Protein AF-A0ABD7Q5M2-F1 (afdb_monomer)

Radius of gyration: 14.52 Å; Cα contacts (8 Å, |Δi|>4): 124; chains: 1; bounding box: 36×19×40 Å

Nearest PDB structures (foldseek):
  6i5d-assembly1_B  TM=5.004E-01  e=3.898E-01  Klebsiella pneumoniae
  7wg3-assembly1_L  TM=3.295E-01  e=3.011E+00  Bos taurus
  7uwl-assembly1_C  TM=1.742E-01  e=2.248E+00  Homo sapiens
  4ym7-assembly3_CH  TM=1.778E-01  e=9.684E+00  Saccharomyces cerevisiae

Solvent-accessible surface area (backbone atoms only — not comparable to full-atom values): 4236 Å² total; per-residue (Å²): 116,46,82,47,78,48,76,51,76,48,58,51,85,84,77,56,84,68,94,66,78,76,92,68,77,58,91,87,56,69,66,51,76,49,80,42,79,47,94,52,70,79,74,26,51,38,42,32,38,36,41,37,43,88,62,25,40,33,38,44,32,47,33,43,42,49,61,84,129

pLDDT: mean 72.37, std 10.21, range [47.62, 85.25]

Sequence (69 aa):
MKIKFEYSTAHFADDLKPSHGPQKWPWWRLFAIAVIRQDIPRPSTGRRMWFYTRWGAGYVGIYLVRRRA

Secondary structure (DSSP, 8-state):
-EEEEEEEEEETTTS---SSS-SS--TT--EEEEEEEE---TT-EEEEEEEEESSEEEEEEEEEE----

Mean predicted aligned error: 9.04 Å

Foldseek 3Di:
DDKDKDKDKDWPPPDDPDPDDDPDDPPPDAKDKDKDWDPDDPPKTKIKIKIDGPTIIMIMMMIDDPDDD

Organism: Hafnia alvei (NCBI:txid569)

Structure (mmCIF, N/CA/C/O backbone):
data_AF-A0ABD7Q5M2-F1
#
_entry.id   AF-A0ABD7Q5M2-F1
#
loop_
_atom_site.group_PDB
_atom_site.id
_atom_site.type_symbol
_atom_site.label_atom_id
_atom_site.label_alt_id
_atom_site.label_comp_id
_atom_site.label_asym_id
_atom_site.label_entity_id
_atom_site.label_seq_id
_atom_site.pdbx_PDB_ins_code
_atom_site.Cartn_x
_atom_site.Cartn_y
_atom_site.Cartn_z
_atom_site.occupancy
_atom_site.B_iso_or_equiv
_atom_site.auth_seq_id
_atom_site.auth_comp_id
_atom_site.auth_asym_id
_atom_site.auth_atom_id
_atom_site.pdbx_PDB_model_num
ATOM 1 N N . MET A 1 1 ? 16.115 7.371 -18.432 1.00 63.69 1 MET A N 1
ATOM 2 C CA . MET A 1 1 ? 15.486 7.017 -17.136 1.00 63.69 1 MET A CA 1
ATOM 3 C C . MET A 1 1 ? 14.010 7.362 -17.246 1.00 63.69 1 MET A C 1
ATOM 5 O O . MET A 1 1 ? 13.720 8.476 -17.653 1.00 63.69 1 MET A O 1
ATOM 9 N N . LYS A 1 2 ? 13.095 6.414 -17.013 1.00 74.06 2 LYS A N 1
ATOM 10 C CA . LYS A 1 2 ? 11.643 6.645 -17.148 1.00 74.06 2 LYS A CA 1
ATOM 11 C C . LYS A 1 2 ? 10.969 6.491 -15.784 1.00 74.06 2 LYS A C 1
ATOM 13 O O . LYS A 1 2 ? 11.282 5.541 -15.069 1.00 74.06 2 LYS A O 1
ATOM 18 N N . ILE A 1 3 ? 10.073 7.415 -15.440 1.00 76.44 3 ILE A N 1
ATOM 19 C CA . ILE A 1 3 ? 9.242 7.343 -14.230 1.00 76.44 3 ILE A CA 1
ATOM 20 C C . ILE A 1 3 ? 7.910 6.705 -14.625 1.00 76.44 3 ILE A C 1
ATOM 22 O O . ILE A 1 3 ? 7.317 7.105 -15.625 1.00 76.44 3 ILE A O 1
ATOM 26 N N . LYS A 1 4 ? 7.459 5.700 -13.875 1.00 77.31 4 LYS A N 1
ATOM 27 C CA . LYS A 1 4 ? 6.127 5.102 -14.025 1.00 77.31 4 LYS A CA 1
ATOM 28 C C . LYS A 1 4 ? 5.348 5.232 -12.725 1.00 77.31 4 LYS A C 1
ATOM 30 O O . LYS A 1 4 ? 5.924 5.082 -11.648 1.00 77.31 4 LYS A O 1
ATOM 35 N N . PHE A 1 5 ? 4.048 5.452 -12.863 1.00 78.62 5 PHE A N 1
ATOM 36 C CA . PHE A 1 5 ? 3.092 5.489 -11.768 1.00 78.62 5 PHE A CA 1
ATOM 37 C C . PHE A 1 5 ? 2.142 4.302 -11.921 1.00 78.62 5 PHE A C 1
ATOM 39 O O . PHE A 1 5 ? 1.666 4.042 -13.024 1.00 78.62 5 PHE A O 1
ATOM 46 N N . GLU A 1 6 ? 1.886 3.580 -10.836 1.00 79.19 6 GLU A N 1
ATOM 47 C CA . GLU A 1 6 ? 0.825 2.573 -10.764 1.00 79.19 6 GLU A CA 1
ATOM 48 C C . GLU A 1 6 ? -0.165 2.965 -9.677 1.00 79.19 6 GLU A C 1
ATOM 50 O O . GLU A 1 6 ? 0.217 3.474 -8.622 1.00 79.19 6 GLU A O 1
ATOM 55 N N . TYR A 1 7 ? -1.433 2.684 -9.933 1.00 78.81 7 TYR A N 1
ATOM 56 C CA . TYR A 1 7 ? -2.514 2.852 -8.982 1.00 78.81 7 TYR A CA 1
ATOM 57 C C . TYR A 1 7 ? -3.427 1.637 -9.078 1.00 78.81 7 TYR A C 1
ATOM 59 O O . TYR A 1 7 ? -3.724 1.168 -10.175 1.00 78.81 7 TYR A O 1
ATOM 67 N N . SER A 1 8 ? -3.860 1.134 -7.929 1.00 76.56 8 SER A N 1
ATOM 68 C CA . SER A 1 8 ? -4.845 0.061 -7.852 1.00 76.56 8 SER A CA 1
ATOM 69 C C . SER A 1 8 ? -5.648 0.204 -6.573 1.00 76.56 8 SER A C 1
ATOM 71 O O . SER A 1 8 ? -5.103 0.574 -5.532 1.00 76.56 8 SER A O 1
ATOM 73 N N . THR A 1 9 ? -6.922 -0.161 -6.634 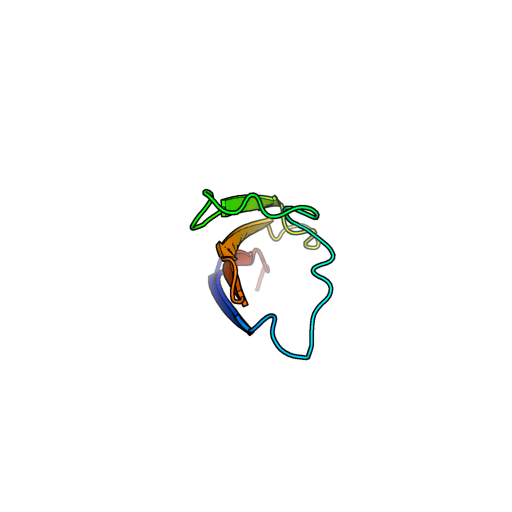1.00 72.06 9 THR A N 1
ATOM 74 C CA . THR A 1 9 ? -7.827 -0.240 -5.485 1.00 72.06 9 THR A CA 1
ATOM 75 C C . THR A 1 9 ? -8.579 -1.559 -5.500 1.00 72.06 9 THR A C 1
ATOM 77 O O . THR A 1 9 ? -8.869 -2.107 -6.558 1.00 72.06 9 THR A O 1
ATOM 80 N N . ALA A 1 10 ? -8.871 -2.077 -4.314 1.00 69.31 10 ALA A N 1
ATOM 81 C CA . ALA A 1 10 ? -9.676 -3.265 -4.104 1.00 69.31 10 ALA A CA 1
ATOM 82 C C . ALA A 1 10 ? -10.582 -3.062 -2.884 1.00 69.31 10 ALA A C 1
ATOM 84 O O . ALA A 1 10 ? -10.150 -2.522 -1.862 1.00 69.31 10 ALA A O 1
ATOM 85 N N . HIS A 1 11 ? -11.837 -3.495 -2.988 1.00 66.81 11 HIS A N 1
ATOM 86 C CA . HIS A 1 11 ? -12.775 -3.510 -1.866 1.00 66.81 11 HIS A CA 1
ATOM 87 C C . HIS A 1 11 ? -12.661 -4.837 -1.103 1.00 66.81 11 HIS A C 1
ATOM 89 O O . HIS A 1 11 ? -12.543 -5.900 -1.704 1.00 66.81 11 HIS A O 1
ATOM 95 N N . PHE A 1 12 ? -12.693 -4.774 0.230 1.00 62.81 12 PHE A N 1
ATOM 96 C CA . PHE A 1 12 ? -12.535 -5.923 1.133 1.00 62.81 12 PHE A CA 1
ATOM 97 C C . PHE A 1 12 ? -13.832 -6.719 1.359 1.00 62.81 12 PHE A C 1
ATOM 99 O O . PHE A 1 12 ? -13.863 -7.561 2.251 1.00 62.81 12 PHE A O 1
ATOM 106 N N . ALA A 1 13 ? -14.893 -6.462 0.587 1.00 52.91 13 ALA A N 1
ATOM 107 C CA . ALA A 1 13 ? -16.163 -7.166 0.749 1.00 52.91 13 ALA A CA 1
ATOM 108 C C . ALA A 1 13 ? -16.084 -8.638 0.310 1.00 52.91 13 ALA A C 1
ATOM 110 O O . ALA A 1 13 ? -16.631 -9.477 1.014 1.00 52.91 13 ALA A O 1
ATOM 111 N N . ASP A 1 14 ? -15.345 -8.958 -0.762 1.00 50.06 14 ASP A N 1
ATOM 112 C CA . ASP A 1 14 ? -15.404 -10.310 -1.339 1.00 50.06 14 ASP A CA 1
ATOM 113 C C . ASP A 1 14 ? -14.047 -10.954 -1.696 1.00 50.06 14 ASP A C 1
ATOM 115 O O . ASP A 1 14 ? -13.953 -12.176 -1.643 1.00 50.06 14 ASP A O 1
ATOM 119 N N . ASP A 1 15 ? -12.961 -10.205 -1.959 1.00 47.62 15 ASP A N 1
ATOM 120 C CA . ASP A 1 15 ? -11.846 -10.806 -2.731 1.00 47.62 15 ASP A CA 1
ATOM 121 C C . ASP A 1 15 ? -10.427 -10.794 -2.144 1.00 47.62 15 ASP A C 1
ATOM 123 O O . ASP A 1 15 ? -9.541 -11.421 -2.724 1.00 47.62 15 ASP A O 1
ATOM 127 N N . LEU A 1 16 ? -10.127 -10.148 -1.012 1.00 48.09 16 LEU A N 1
ATOM 128 C CA . LEU A 1 16 ? -8.732 -10.105 -0.543 1.00 48.09 16 LEU A CA 1
ATOM 129 C C . LEU A 1 16 ? -8.580 -10.260 0.966 1.00 48.09 16 LEU A C 1
ATOM 131 O O . LEU A 1 16 ? -8.889 -9.357 1.734 1.00 48.09 16 LEU A O 1
ATOM 135 N N . LYS A 1 17 ? -7.943 -11.364 1.379 1.00 56.12 17 LYS A N 1
ATOM 136 C CA . LYS A 1 17 ? -7.086 -11.365 2.572 1.00 56.12 17 LYS A CA 1
ATOM 137 C C . LYS A 1 17 ? -5.829 -10.581 2.197 1.00 56.12 17 LYS A C 1
ATOM 139 O O . LYS A 1 17 ? -5.009 -11.111 1.444 1.00 56.12 17 LYS A O 1
ATOM 144 N N . PRO A 1 18 ? -5.663 -9.328 2.645 1.00 57.03 18 PRO A N 1
ATOM 145 C CA . PRO A 1 18 ? -4.489 -8.571 2.263 1.00 57.03 18 PRO A CA 1
ATOM 146 C C . PRO A 1 18 ? -3.257 -9.264 2.862 1.00 57.03 18 PRO A C 1
ATOM 148 O O . PRO A 1 18 ? -3.174 -9.491 4.067 1.00 57.03 18 PRO A O 1
ATOM 151 N N . SER A 1 19 ? -2.294 -9.629 2.015 1.00 62.97 19 SER A N 1
ATOM 152 C CA . SER A 1 19 ? -1.023 -10.244 2.429 1.00 62.97 19 SER A CA 1
ATOM 153 C C . SER A 1 19 ? -0.155 -9.296 3.271 1.00 62.97 19 SER A C 1
ATOM 155 O O . SER A 1 19 ? 0.803 -9.727 3.915 1.00 62.97 19 SER A O 1
ATOM 157 N N . HIS A 1 20 ? -0.504 -8.005 3.295 1.00 59.69 20 HIS A N 1
ATOM 158 C CA . HIS A 1 20 ? 0.161 -6.934 4.029 1.00 59.69 20 HIS A CA 1
ATOM 159 C C . HIS A 1 20 ? -0.877 -5.997 4.667 1.00 59.69 20 HIS A C 1
ATOM 161 O O . HIS A 1 20 ? -1.963 -5.824 4.131 1.00 59.69 20 HIS A O 1
ATOM 167 N N . GLY A 1 21 ? -0.535 -5.350 5.784 1.00 64.88 21 GLY A N 1
ATOM 168 C CA . GLY A 1 21 ? -1.411 -4.389 6.463 1.00 64.88 21 GLY A CA 1
ATOM 169 C C . GLY A 1 21 ? -1.985 -4.895 7.795 1.00 64.88 21 GLY A C 1
ATOM 170 O O . GLY A 1 21 ? -1.629 -5.979 8.261 1.00 64.88 21 GLY A O 1
ATOM 171 N N . PRO A 1 22 ? -2.818 -4.083 8.469 1.00 65.88 22 PRO A N 1
ATOM 172 C CA . PRO A 1 22 ? -3.368 -4.416 9.780 1.00 65.88 22 PRO A CA 1
ATOM 173 C C . PRO A 1 22 ? -4.269 -5.657 9.716 1.00 65.88 22 PRO A C 1
ATOM 175 O O . PRO A 1 22 ? -5.361 -5.602 9.161 1.00 65.88 22 PRO A O 1
ATOM 178 N N . GLN A 1 23 ? -3.837 -6.767 10.325 1.00 70.06 23 GLN A N 1
ATOM 179 C CA . GLN A 1 23 ? -4.659 -7.986 10.417 1.00 70.06 23 GLN A CA 1
ATOM 180 C C . GLN A 1 23 ? -5.860 -7.831 11.354 1.00 70.06 23 GLN A C 1
ATOM 182 O O . GLN A 1 23 ? -6.868 -8.515 11.213 1.00 70.06 23 GLN A O 1
ATOM 187 N N . LYS A 1 24 ? -5.744 -6.932 12.332 1.00 70.56 24 LYS A N 1
ATOM 188 C CA . LYS A 1 24 ? -6.837 -6.524 13.208 1.00 70.56 24 LYS A CA 1
ATOM 189 C C . LYS A 1 24 ? -7.108 -5.057 12.935 1.00 70.56 24 LYS A C 1
ATOM 191 O O . LYS A 1 24 ? -6.180 -4.247 12.972 1.00 70.56 24 LYS A O 1
ATOM 196 N N . TRP A 1 25 ? -8.367 -4.730 12.667 1.00 74.62 25 TRP A N 1
ATOM 197 C CA . TRP A 1 25 ? -8.796 -3.367 12.388 1.00 74.62 25 TRP A CA 1
ATOM 198 C C . TRP A 1 25 ? -9.556 -2.811 13.597 1.00 74.62 25 TRP A C 1
ATOM 200 O O . TRP A 1 25 ? -10.710 -3.188 13.810 1.00 74.62 25 TRP A O 1
ATOM 210 N N . PRO A 1 26 ? -8.935 -1.958 14.433 1.00 77.88 26 PRO A N 1
ATOM 211 C CA . PRO A 1 26 ? -9.639 -1.344 15.550 1.00 77.88 26 PRO A CA 1
ATOM 212 C C . PRO A 1 26 ? -10.819 -0.526 15.028 1.00 77.88 26 PRO A C 1
ATOM 214 O O . PRO A 1 26 ? -10.684 0.190 14.036 1.00 77.88 26 PRO A O 1
ATOM 217 N N . TRP A 1 27 ? -11.963 -0.597 15.705 1.00 77.56 27 TRP A N 1
ATOM 218 C CA . TRP A 1 27 ? -13.193 0.063 15.253 1.00 77.56 27 TRP A CA 1
ATOM 219 C C . TRP A 1 27 ? -13.056 1.590 15.129 1.00 77.56 27 TRP A C 1
ATOM 221 O O . TRP A 1 27 ? -13.726 2.185 14.290 1.00 77.56 27 TRP A O 1
ATOM 231 N N . TRP A 1 28 ? -12.165 2.201 15.918 1.00 82.44 28 TRP A N 1
ATOM 232 C CA . TRP A 1 28 ? -11.871 3.637 15.909 1.00 82.44 28 TRP A CA 1
ATOM 233 C C . TRP A 1 28 ? -10.910 4.067 14.789 1.00 82.44 28 TRP A C 1
ATOM 235 O O . TRP A 1 28 ? -10.758 5.259 14.525 1.00 82.44 28 TRP A O 1
ATOM 245 N N . ARG A 1 29 ? -10.227 3.128 14.121 1.00 76.81 29 ARG A N 1
ATOM 246 C CA . ARG A 1 29 ? -9.221 3.450 13.104 1.00 76.81 29 ARG A CA 1
ATOM 247 C C . ARG A 1 29 ? -9.885 3.556 11.733 1.00 76.81 29 ARG A C 1
ATOM 249 O O . ARG A 1 29 ? -10.313 2.555 11.171 1.00 76.81 29 ARG A O 1
ATOM 256 N N . LEU A 1 30 ? -9.951 4.762 11.174 1.00 81.69 30 LEU A N 1
ATOM 257 C CA . LEU A 1 30 ? -10.609 5.002 9.881 1.00 81.69 30 LEU A CA 1
ATOM 258 C C . LEU A 1 30 ? -9.741 4.580 8.685 1.00 81.69 30 LEU A C 1
ATOM 260 O O . LEU A 1 30 ? -10.237 3.968 7.739 1.00 81.69 30 LEU A O 1
ATOM 264 N N . PHE A 1 31 ? -8.436 4.854 8.747 1.00 82.44 31 PHE A N 1
ATOM 265 C CA . PHE A 1 31 ? -7.477 4.497 7.704 1.00 82.44 31 PHE A CA 1
ATOM 266 C C . PHE A 1 31 ? -6.107 4.118 8.290 1.00 82.44 31 PHE A C 1
ATOM 268 O O . PHE A 1 31 ? -5.769 4.429 9.437 1.00 82.44 31 PHE A O 1
ATOM 275 N N . ALA A 1 32 ? -5.30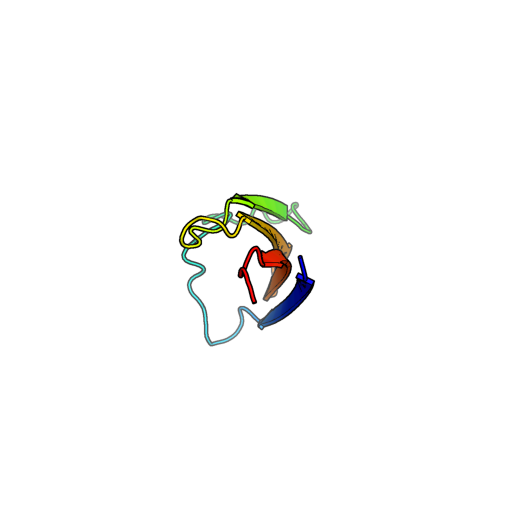0 3.422 7.494 1.00 82.31 32 ALA A N 1
ATOM 276 C CA . ALA A 1 32 ? -3.899 3.140 7.772 1.00 82.31 32 ALA A CA 1
ATOM 277 C C . ALA A 1 32 ? -3.084 3.272 6.485 1.00 82.31 32 ALA A C 1
ATOM 279 O O . ALA A 1 32 ? -3.564 2.957 5.402 1.00 82.31 32 ALA A O 1
ATOM 280 N N . ILE A 1 33 ? -1.842 3.723 6.604 1.00 83.94 33 ILE A N 1
ATOM 281 C CA . ILE A 1 33 ? -0.947 3.922 5.466 1.00 83.94 33 ILE A CA 1
ATOM 282 C C . ILE A 1 33 ? 0.330 3.132 5.727 1.00 83.94 33 ILE A C 1
ATOM 284 O O . ILE A 1 33 ? 0.842 3.153 6.846 1.00 83.94 33 ILE A O 1
ATOM 288 N N . ALA A 1 34 ? 0.848 2.447 4.709 1.00 81.62 34 ALA A N 1
ATOM 289 C CA . ALA A 1 34 ? 2.126 1.747 4.793 1.00 81.62 34 ALA A CA 1
ATOM 290 C C . ALA A 1 34 ? 2.960 1.986 3.534 1.00 81.62 34 ALA A C 1
ATOM 292 O O . ALA A 1 34 ? 2.487 1.782 2.421 1.00 81.62 34 ALA A O 1
ATOM 293 N N . VAL A 1 35 ? 4.222 2.380 3.704 1.00 81.06 35 VAL A N 1
ATOM 294 C CA . VAL A 1 35 ? 5.171 2.517 2.593 1.00 81.06 35 VAL A CA 1
ATOM 295 C C . VAL A 1 35 ? 6.080 1.298 2.582 1.00 81.06 35 VAL A C 1
ATOM 297 O O . VAL A 1 35 ? 6.782 1.032 3.553 1.00 81.06 35 VAL A O 1
ATOM 300 N N . ILE A 1 36 ? 6.074 0.562 1.477 1.00 78.25 36 ILE A N 1
ATOM 301 C CA . ILE A 1 36 ? 6.837 -0.670 1.290 1.00 78.25 36 ILE A CA 1
ATOM 302 C C . ILE A 1 36 ? 7.797 -0.471 0.112 1.00 78.25 36 ILE A C 1
ATOM 304 O O . ILE A 1 36 ? 7.455 0.136 -0.911 1.00 78.25 36 ILE A O 1
ATOM 308 N N . ARG A 1 37 ? 9.033 -0.960 0.255 1.00 76.44 37 ARG A N 1
ATOM 309 C CA . ARG A 1 37 ? 9.960 -1.059 -0.880 1.00 76.44 37 ARG A CA 1
ATOM 310 C C . ARG A 1 37 ? 9.465 -2.154 -1.807 1.00 76.44 37 ARG A C 1
ATOM 312 O O . ARG A 1 37 ? 9.207 -3.264 -1.360 1.00 76.44 37 ARG A O 1
ATOM 319 N N . GLN A 1 38 ? 9.346 -1.839 -3.086 1.00 71.62 38 GLN A N 1
ATOM 320 C CA . GLN A 1 38 ? 8.959 -2.847 -4.052 1.00 71.62 38 GLN A CA 1
ATOM 321 C C . GLN A 1 38 ? 10.195 -3.620 -4.488 1.00 71.62 38 GLN A C 1
ATOM 323 O O . GLN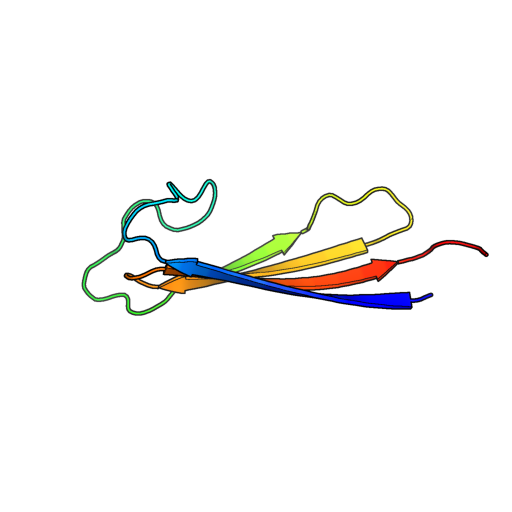 A 1 38 ? 11.190 -3.005 -4.880 1.00 71.62 38 GLN A O 1
ATOM 328 N N . ASP A 1 39 ? 10.124 -4.946 -4.405 1.00 67.19 39 ASP A N 1
ATOM 329 C CA . ASP A 1 39 ? 11.186 -5.819 -4.889 1.00 67.19 39 ASP A CA 1
ATOM 330 C C . ASP A 1 39 ? 11.169 -5.800 -6.420 1.00 67.19 39 ASP A C 1
ATOM 332 O O . ASP A 1 39 ? 10.286 -6.365 -7.066 1.00 67.19 3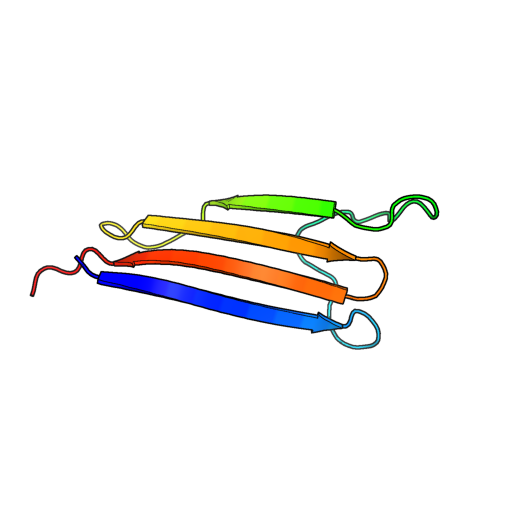9 ASP A O 1
ATOM 336 N N . ILE A 1 40 ? 12.085 -5.032 -7.007 1.00 67.69 40 ILE A N 1
ATOM 337 C CA . ILE A 1 40 ? 12.201 -4.839 -8.453 1.00 67.69 40 ILE A CA 1
ATOM 338 C C . ILE A 1 40 ? 13.641 -5.163 -8.852 1.00 67.69 40 ILE A C 1
ATOM 340 O O . ILE A 1 40 ? 14.570 -4.729 -8.163 1.00 67.69 40 ILE A O 1
ATOM 344 N N . PRO A 1 41 ? 13.859 -5.875 -9.975 1.00 69.81 41 PRO A N 1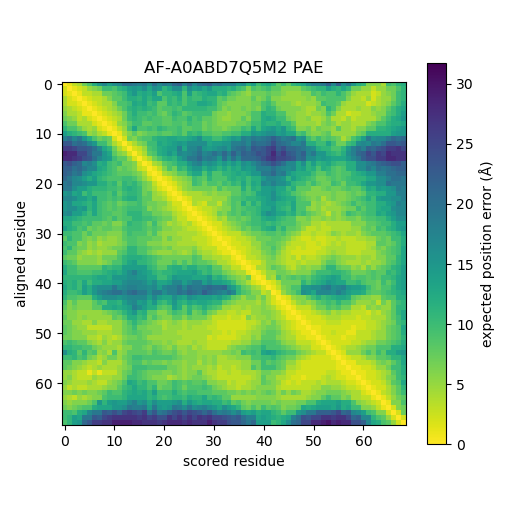
ATOM 345 C CA . PRO A 1 41 ? 15.199 -6.160 -10.465 1.00 69.81 41 PRO A CA 1
ATOM 346 C C . PRO A 1 41 ? 16.013 -4.878 -10.690 1.00 69.81 41 PRO A C 1
ATOM 348 O O . PRO A 1 41 ? 15.568 -3.931 -11.355 1.00 69.81 41 PRO A O 1
ATOM 351 N N . ARG A 1 42 ? 17.249 -4.862 -10.176 1.00 62.22 42 ARG A N 1
ATOM 352 C CA . ARG A 1 42 ? 18.220 -3.799 -10.475 1.00 62.22 42 ARG A CA 1
ATOM 353 C C . ARG A 1 42 ? 18.440 -3.716 -11.997 1.00 62.22 42 ARG A C 1
ATOM 355 O O . ARG A 1 42 ? 18.454 -4.751 -12.657 1.00 62.22 42 ARG A O 1
ATOM 362 N N . PRO A 1 43 ? 18.601 -2.507 -12.571 1.00 63.56 43 PRO A N 1
ATOM 363 C CA . PRO A 1 43 ? 18.899 -1.231 -11.915 1.00 63.56 43 PRO A CA 1
ATOM 364 C C . PRO A 1 43 ? 17.657 -0.390 -11.576 1.00 63.56 43 PRO A C 1
ATOM 366 O O . PRO A 1 43 ? 17.794 0.797 -11.278 1.00 63.56 43 PRO A O 1
ATOM 369 N N . SER A 1 44 ? 16.456 -0.967 -11.654 1.00 67.12 44 SER A N 1
ATOM 370 C CA . SER A 1 44 ? 15.211 -0.245 -11.385 1.00 67.12 44 SER A CA 1
ATOM 371 C C . SER A 1 44 ? 14.911 -0.213 -9.887 1.00 67.12 44 SER A C 1
ATOM 373 O O . SER A 1 44 ? 15.193 -1.169 -9.171 1.00 67.12 44 SER A O 1
ATOM 375 N N . THR A 1 45 ? 14.332 0.889 -9.415 1.00 72.31 45 THR A N 1
ATOM 376 C CA . THR A 1 45 ? 13.981 1.068 -7.999 1.00 72.31 45 THR A CA 1
ATOM 377 C C . THR A 1 45 ? 12.543 1.543 -7.892 1.00 72.31 45 THR A C 1
ATOM 379 O O . THR A 1 45 ? 12.112 2.383 -8.682 1.00 72.31 45 THR A O 1
ATOM 382 N N . GLY A 1 46 ? 11.799 1.038 -6.911 1.00 78.25 46 G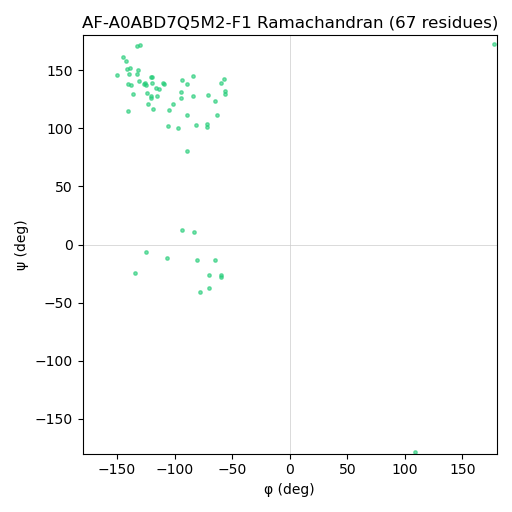LY A N 1
ATOM 383 C CA . GLY A 1 46 ? 10.401 1.403 -6.712 1.00 78.25 46 GLY A CA 1
ATOM 384 C C . GLY A 1 46 ? 10.014 1.548 -5.253 1.00 78.25 46 GLY A C 1
ATOM 385 O O . GLY A 1 46 ? 10.572 0.888 -4.371 1.00 78.25 46 GLY A O 1
ATOM 386 N N . ARG A 1 47 ? 9.031 2.407 -5.001 1.00 81.12 47 ARG A N 1
ATOM 387 C CA . ARG A 1 47 ? 8.333 2.490 -3.715 1.00 81.12 47 ARG A CA 1
ATOM 388 C C . ARG A 1 47 ? 6.842 2.347 -3.957 1.00 81.12 47 ARG A C 1
ATOM 390 O O . ARG A 1 47 ? 6.316 2.936 -4.897 1.00 81.12 47 ARG A O 1
ATOM 397 N N . ARG A 1 48 ? 6.178 1.605 -3.077 1.00 84.06 48 ARG A N 1
ATOM 398 C CA . ARG A 1 48 ? 4.729 1.434 -3.081 1.00 84.06 48 ARG A CA 1
ATOM 399 C C . ARG A 1 48 ? 4.158 1.922 -1.763 1.00 84.06 48 ARG A C 1
ATOM 401 O O . ARG A 1 48 ? 4.589 1.491 -0.699 1.00 84.06 48 ARG A O 1
ATOM 408 N N . MET A 1 49 ? 3.197 2.823 -1.839 1.00 85.25 49 MET A N 1
ATOM 409 C CA . MET A 1 49 ? 2.445 3.331 -0.704 1.00 85.25 49 MET A CA 1
ATOM 410 C C . MET A 1 49 ? 1.060 2.706 -0.732 1.00 85.25 49 MET A C 1
ATOM 412 O O . MET A 1 49 ? 0.302 2.921 -1.669 1.00 85.25 49 MET A O 1
ATOM 416 N N . TRP A 1 50 ? 0.747 1.918 0.282 1.00 84.25 50 TRP A N 1
ATOM 417 C CA . TRP A 1 50 ? -0.563 1.329 0.485 1.00 84.25 50 TRP A CA 1
ATOM 418 C C . TRP A 1 50 ? -1.412 2.211 1.393 1.00 84.25 50 TRP A C 1
ATOM 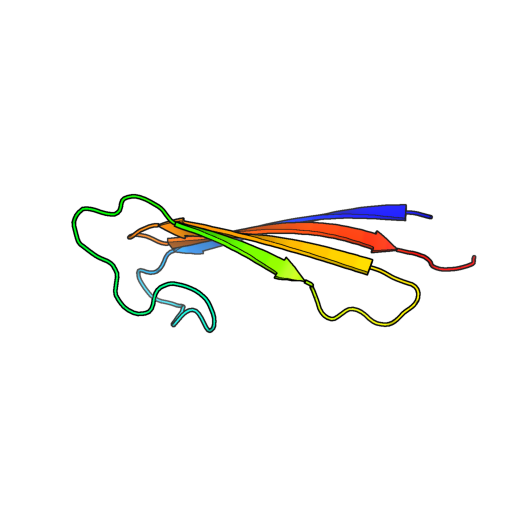420 O O . TRP A 1 50 ? -0.925 2.739 2.394 1.00 84.25 50 TRP A O 1
ATOM 430 N N . PHE A 1 51 ? -2.690 2.298 1.059 1.00 84.31 51 PHE A N 1
ATOM 431 C CA . PHE A 1 51 ? -3.747 2.938 1.819 1.00 84.31 51 PHE A CA 1
ATOM 432 C C . PHE A 1 51 ? -4.774 1.870 2.155 1.00 84.31 51 PHE A C 1
ATOM 434 O O . PHE A 1 51 ? -5.391 1.291 1.271 1.00 84.31 51 PHE A O 1
ATOM 441 N N . TYR A 1 52 ? -4.950 1.601 3.434 1.00 82.94 52 TYR A N 1
ATOM 442 C CA . TYR A 1 52 ? -5.903 0.631 3.933 1.00 82.94 52 TYR A CA 1
ATOM 443 C C . TYR A 1 52 ? -7.033 1.374 4.632 1.00 82.94 52 TYR A C 1
ATOM 445 O O . TYR A 1 52 ? -6.806 2.321 5.388 1.00 82.94 52 TYR A O 1
ATOM 453 N N . THR A 1 53 ? -8.249 0.917 4.407 1.00 80.75 53 THR A N 1
ATOM 454 C CA . THR A 1 53 ? -9.459 1.374 5.081 1.00 80.75 53 THR A CA 1
ATOM 455 C C . THR A 1 53 ? -10.216 0.154 5.583 1.00 80.75 53 THR A C 1
ATOM 457 O O . THR A 1 53 ? -9.902 -0.982 5.227 1.00 80.75 53 THR A O 1
ATOM 460 N N . ARG A 1 54 ? -11.260 0.389 6.375 1.00 75.50 54 ARG A N 1
ATOM 461 C CA . ARG A 1 54 ? -12.155 -0.682 6.824 1.00 75.50 54 ARG A CA 1
ATOM 462 C C . ARG A 1 54 ? -12.846 -1.427 5.670 1.00 75.50 54 ARG A C 1
ATOM 464 O O . ARG A 1 54 ? -13.209 -2.582 5.835 1.00 75.50 54 ARG A O 1
ATOM 471 N N . TRP A 1 55 ? -13.026 -0.768 4.527 1.00 76.50 55 TRP A N 1
ATOM 472 C CA . TRP A 1 55 ? -13.860 -1.240 3.413 1.00 76.50 55 TRP A CA 1
ATOM 473 C C . TRP A 1 55 ? -13.055 -1.732 2.213 1.00 76.50 55 TRP A C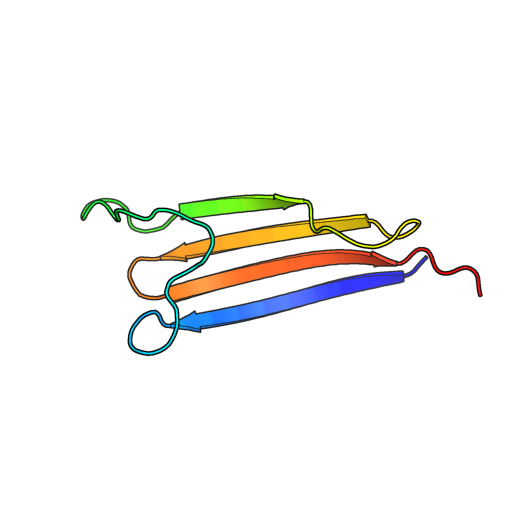 1
ATOM 475 O O . TRP A 1 55 ? -13.605 -2.321 1.288 1.00 76.50 55 TRP A O 1
ATOM 485 N N . GLY A 1 56 ? -11.754 -1.472 2.204 1.00 75.31 56 GLY A N 1
ATOM 486 C CA . GLY A 1 56 ? -10.894 -1.756 1.068 1.00 75.31 56 GLY A CA 1
ATOM 487 C C . GLY A 1 56 ? -9.465 -1.307 1.303 1.00 75.31 56 GLY A C 1
ATOM 488 O O . GLY A 1 56 ? -9.153 -0.618 2.279 1.00 75.31 56 GLY A O 1
ATOM 489 N N . ALA A 1 57 ? -8.594 -1.664 0.375 1.00 81.19 57 ALA A N 1
ATOM 490 C CA . ALA A 1 57 ? -7.248 -1.135 0.304 1.00 81.19 57 ALA A CA 1
ATOM 491 C C . ALA A 1 57 ? -6.932 -0.692 -1.116 1.00 81.19 57 ALA A C 1
ATOM 493 O O . ALA A 1 57 ? -7.409 -1.254 -2.097 1.00 81.19 57 ALA A O 1
ATOM 494 N N . GLY A 1 58 ? -6.083 0.310 -1.228 1.00 80.06 58 GLY A N 1
ATOM 495 C CA . GLY A 1 58 ? -5.470 0.702 -2.477 1.00 80.06 58 GLY A CA 1
ATOM 496 C C . GLY A 1 58 ? -3.983 0.896 -2.302 1.00 80.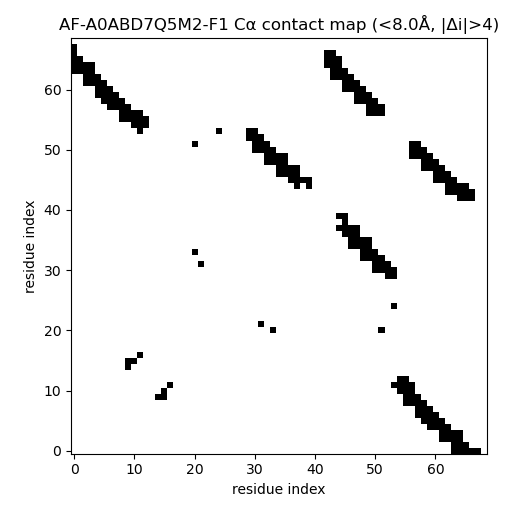06 58 GLY A C 1
ATOM 497 O O . GLY A 1 58 ? -3.457 0.906 -1.189 1.00 80.06 58 GLY A O 1
ATOM 498 N N . TYR A 1 59 ? -3.290 1.075 -3.412 1.00 84.19 59 TYR A N 1
ATOM 499 C CA . TYR A 1 59 ? -1.911 1.509 -3.389 1.00 84.19 59 TYR A CA 1
ATOM 500 C C . TYR A 1 59 ? -1.606 2.465 -4.527 1.00 84.19 59 TYR A C 1
ATOM 502 O O . TYR A 1 59 ? -2.259 2.473 -5.570 1.00 84.19 59 TYR A O 1
ATOM 510 N N . VAL A 1 60 ? -0.555 3.243 -4.306 1.00 83.44 60 VAL A N 1
ATOM 511 C CA . VAL A 1 60 ? 0.108 4.075 -5.298 1.00 83.44 60 VAL A CA 1
ATOM 512 C C . VAL A 1 60 ? 1.573 3.656 -5.338 1.00 83.44 60 VAL A C 1
ATOM 514 O O . VAL A 1 60 ? 2.268 3.672 -4.322 1.00 83.44 60 VAL A O 1
ATOM 517 N N . GLY A 1 61 ? 2.041 3.232 -6.505 1.00 83.56 61 GLY A N 1
ATOM 518 C CA . GLY A 1 61 ? 3.424 2.846 -6.760 1.00 83.56 61 GLY A CA 1
ATOM 519 C C . GLY A 1 61 ? 4.131 3.871 -7.635 1.00 83.56 61 GLY A C 1
ATOM 520 O O . GLY A 1 61 ? 3.564 4.342 -8.618 1.00 83.56 61 GLY A O 1
ATOM 521 N N . ILE A 1 62 ? 5.379 4.195 -7.302 1.00 80.12 62 ILE A N 1
ATOM 522 C CA . ILE A 1 62 ? 6.268 4.995 -8.151 1.00 80.12 62 ILE A CA 1
ATOM 523 C C . ILE A 1 62 ? 7.506 4.163 -8.464 1.00 80.12 62 ILE A C 1
ATOM 525 O O . ILE A 1 62 ? 8.186 3.676 -7.554 1.00 80.12 62 ILE A O 1
ATOM 529 N N . TYR A 1 63 ? 7.828 4.049 -9.753 1.00 80.50 63 TYR A N 1
ATOM 530 C CA . TYR A 1 63 ? 8.959 3.270 -10.250 1.00 80.50 63 TYR A CA 1
ATOM 531 C C . TYR A 1 63 ? 9.887 4.112 -11.092 1.00 80.50 63 TYR A C 1
ATOM 533 O O . TYR A 1 63 ? 9.481 4.760 -12.057 1.00 80.50 63 TYR A O 1
ATOM 541 N N . LEU A 1 64 ? 11.167 4.019 -10.767 1.00 75.69 64 LEU A N 1
ATOM 542 C CA . LEU A 1 64 ? 12.253 4.530 -11.575 1.00 75.69 64 LEU A CA 1
ATOM 543 C C . LEU A 1 64 ? 12.792 3.371 -12.402 1.00 75.69 64 LEU A C 1
ATOM 545 O O . LEU A 1 64 ? 13.564 2.541 -11.923 1.00 75.69 64 LEU A O 1
ATOM 549 N N . VAL A 1 65 ? 12.380 3.319 -13.665 1.00 70.38 65 VAL A N 1
ATOM 550 C CA . VAL A 1 65 ? 12.900 2.353 -14.627 1.00 70.38 65 VAL A CA 1
ATOM 551 C C . VAL A 1 65 ? 14.225 2.890 -15.166 1.00 70.38 65 VAL A C 1
ATOM 553 O O . VAL A 1 65 ? 14.268 3.784 -16.024 1.00 70.38 65 VAL A O 1
ATOM 556 N N . ARG A 1 66 ? 15.332 2.329 -14.669 1.00 65.00 66 ARG A N 1
ATOM 557 C CA . ARG A 1 66 ? 16.644 2.409 -15.322 1.00 65.00 66 ARG A CA 1
ATOM 558 C C . ARG A 1 66 ? 16.765 1.221 -16.274 1.00 65.00 66 ARG A C 1
ATOM 560 O O . ARG A 1 66 ? 17.387 0.219 -15.952 1.00 65.00 66 ARG A O 1
ATOM 567 N N . ARG A 1 67 ? 16.173 1.327 -17.462 1.00 61.06 67 ARG A N 1
ATOM 568 C CA . ARG A 1 67 ? 16.681 0.584 -18.621 1.00 61.06 67 ARG A CA 1
ATOM 569 C C . ARG A 1 67 ? 17.624 1.515 -19.379 1.00 61.06 67 ARG A C 1
ATOM 571 O O . ARG A 1 67 ? 17.235 2.647 -19.681 1.00 61.06 67 ARG A O 1
ATOM 578 N N . ARG A 1 68 ? 18.860 1.052 -19.611 1.00 51.75 68 ARG A N 1
ATOM 579 C CA . ARG A 1 68 ? 19.664 1.490 -20.761 1.00 51.75 68 ARG A CA 1
ATOM 580 C C . ARG A 1 68 ? 18.815 1.187 -22.001 1.00 51.75 68 ARG A C 1
ATOM 582 O O . ARG A 1 68 ? 18.229 0.105 -22.061 1.00 51.75 68 ARG A O 1
ATOM 589 N N . ALA A 1 69 ? 18.658 2.184 -22.867 1.00 47.94 69 ALA A N 1
ATOM 590 C CA . ALA A 1 69 ? 18.319 1.926 -24.260 1.00 47.94 69 ALA A CA 1
ATOM 591 C C . ALA A 1 69 ? 19.455 1.112 -24.890 1.00 47.94 69 ALA A C 1
ATOM 593 O O . ALA A 1 69 ? 20.601 1.276 -24.402 1.00 47.94 69 ALA A O 1
#